Protein AF-A0A3B8L0U6-F1 (afdb_monomer)

Mean predicted aligned error: 5.36 Å

pLDDT: mean 92.76, std 7.42, range [66.38, 98.69]

Foldseek 3Di:
DVLVVVVVVQQVVQVVVVHDDDDDDPDCQFDFDDDDPVVVVVVLVVCCVVPNNVPDDDDDRDPDGDNPD

Structure (mmCIF, N/CA/C/O backbone):
data_AF-A0A3B8L0U6-F1
#
_entry.id   AF-A0A3B8L0U6-F1
#
loop_
_atom_site.group_PDB
_atom_site.id
_atom_site.type_symbol
_atom_site.label_atom_id
_atom_site.label_alt_id
_atom_site.label_comp_id
_atom_site.label_asym_id
_atom_site.label_entity_id
_atom_site.label_seq_id
_atom_site.pdbx_PDB_ins_code
_atom_site.Cartn_x
_atom_site.Cartn_y
_atom_site.Cartn_z
_atom_site.occupancy
_atom_site.B_iso_or_equiv
_atom_site.auth_seq_id
_atom_site.auth_comp_id
_atom_site.auth_asym_id
_atom_site.auth_atom_id
_atom_site.pdbx_PDB_model_num
ATOM 1 N N . TRP A 1 1 ? 7.684 3.765 -6.303 1.00 85.75 1 TRP A N 1
ATOM 2 C CA . TRP A 1 1 ? 9.040 3.176 -6.204 1.00 85.75 1 TRP A CA 1
ATOM 3 C C . TRP A 1 1 ? 9.090 1.730 -6.708 1.00 85.75 1 TRP A C 1
ATOM 5 O O . TRP A 1 1 ? 9.879 1.490 -7.610 1.00 85.75 1 TRP A O 1
ATOM 15 N N . ILE A 1 2 ? 8.263 0.786 -6.220 1.00 91.69 2 ILE A N 1
ATOM 16 C CA . ILE A 1 2 ? 8.304 -0.630 -6.673 1.00 91.69 2 ILE A CA 1
ATOM 17 C C . ILE A 1 2 ? 8.113 -0.768 -8.186 1.00 91.69 2 ILE A C 1
ATOM 19 O O . ILE A 1 2 ? 8.950 -1.373 -8.845 1.00 91.69 2 ILE A O 1
ATOM 23 N N . GLN A 1 3 ? 7.063 -0.164 -8.751 1.00 93.31 3 GLN A N 1
ATOM 24 C CA . GLN A 1 3 ? 6.820 -0.210 -10.199 1.00 93.31 3 GLN A CA 1
ATOM 25 C C . GLN A 1 3 ? 8.029 0.302 -10.997 1.00 93.31 3 GLN A C 1
ATOM 27 O O . GLN A 1 3 ? 8.466 -0.349 -11.939 1.00 93.31 3 GLN A O 1
ATOM 32 N N . GLN A 1 4 ? 8.656 1.397 -10.550 1.00 95.25 4 GLN A N 1
ATOM 33 C CA . GLN A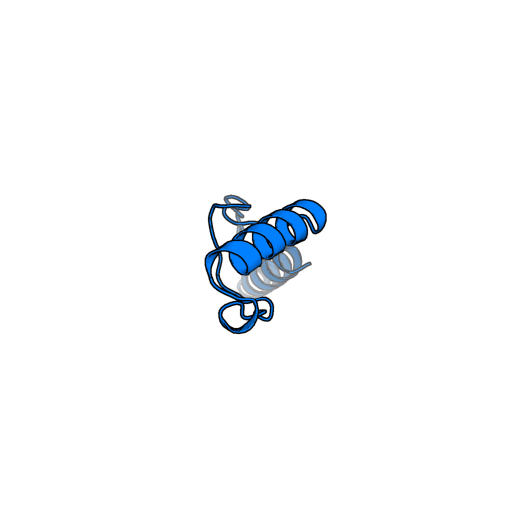 1 4 ? 9.884 1.911 -11.164 1.00 95.25 4 GLN A CA 1
ATOM 34 C C . GLN A 1 4 ? 11.032 0.897 -11.093 1.00 95.25 4 GLN A C 1
ATOM 36 O O . GLN A 1 4 ? 11.702 0.660 -12.090 1.00 95.25 4 GLN A O 1
ATOM 41 N N . ARG A 1 5 ? 11.223 0.232 -9.947 1.00 97.69 5 ARG A N 1
ATOM 42 C CA . ARG A 1 5 ? 12.239 -0.822 -9.809 1.00 97.69 5 ARG A CA 1
ATOM 43 C C . ARG A 1 5 ? 12.007 -1.978 -10.778 1.00 97.69 5 ARG A C 1
ATOM 45 O O . ARG A 1 5 ? 12.977 -2.484 -11.334 1.00 97.69 5 ARG A O 1
ATOM 52 N N . VAL A 1 6 ? 10.753 -2.376 -10.998 1.00 96.94 6 VAL A N 1
ATOM 53 C CA . VAL A 1 6 ? 10.393 -3.408 -11.983 1.00 96.94 6 VAL A CA 1
ATOM 54 C C . VAL A 1 6 ? 10.756 -2.952 -13.398 1.00 96.94 6 VAL A C 1
ATOM 56 O O . VAL A 1 6 ? 11.393 -3.712 -14.126 1.00 96.94 6 VAL A O 1
ATOM 59 N N . ILE A 1 7 ? 10.427 -1.708 -13.765 1.00 97.50 7 ILE A N 1
ATOM 60 C CA . ILE A 1 7 ? 10.791 -1.120 -15.065 1.00 97.50 7 ILE A CA 1
ATOM 61 C C . ILE A 1 7 ? 12.312 -1.130 -15.259 1.00 97.50 7 ILE A C 1
ATOM 63 O O . ILE A 1 7 ? 12.793 -1.615 -16.284 1.00 97.50 7 ILE A O 1
ATOM 67 N N . ASP A 1 8 ? 13.071 -0.634 -14.280 1.00 98.06 8 ASP A N 1
ATOM 68 C CA . ASP A 1 8 ? 14.531 -0.527 -14.368 1.00 98.06 8 ASP A CA 1
ATOM 69 C C . ASP A 1 8 ? 15.189 -1.904 -14.549 1.00 98.06 8 ASP A C 1
ATOM 71 O O . ASP A 1 8 ? 16.096 -2.066 -15.366 1.00 98.06 8 ASP A O 1
ATOM 75 N N . ILE A 1 9 ? 14.733 -2.907 -13.786 1.00 98.31 9 ILE A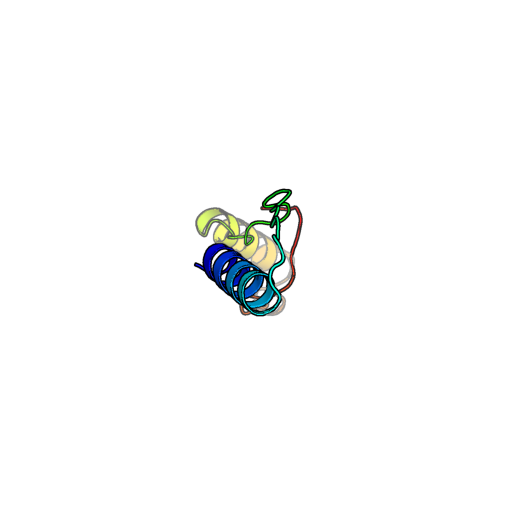 N 1
ATOM 76 C CA . ILE A 1 9 ? 15.263 -4.275 -13.850 1.00 98.31 9 ILE A CA 1
ATOM 77 C C . ILE A 1 9 ? 14.946 -4.899 -15.210 1.00 98.31 9 ILE A C 1
ATOM 79 O O . ILE A 1 9 ? 15.855 -5.400 -15.870 1.00 98.31 9 ILE A O 1
ATOM 83 N N . ALA A 1 10 ? 13.683 -4.847 -15.646 1.00 98.50 10 ALA A N 1
ATOM 84 C CA . ALA A 1 10 ? 13.265 -5.418 -16.924 1.00 98.50 10 ALA A CA 1
ATOM 85 C C . ALA A 1 10 ? 14.032 -4.787 -18.098 1.00 98.50 10 ALA A C 1
ATOM 87 O O . ALA A 1 10 ? 14.548 -5.495 -18.965 1.00 98.50 10 ALA A O 1
ATOM 88 N N . SER A 1 11 ? 14.182 -3.460 -18.075 1.00 98.19 11 SER A N 1
ATOM 89 C CA . SER A 1 11 ? 14.915 -2.701 -19.093 1.00 98.19 11 SER A CA 1
ATOM 90 C C . SER A 1 11 ? 16.404 -3.054 -19.108 1.00 98.19 11 SER A C 1
ATOM 92 O O . SER A 1 11 ? 16.976 -3.276 -20.175 1.00 98.19 11 SER A O 1
ATOM 94 N N . GLY A 1 12 ? 17.034 -3.153 -17.932 1.00 98.50 12 GLY A N 1
ATOM 95 C CA . GLY A 1 12 ? 18.445 -3.521 -17.805 1.00 98.50 12 GLY A CA 1
ATOM 96 C C . GLY A 1 12 ? 18.742 -4.927 -18.331 1.00 98.50 12 GLY A C 1
ATOM 97 O O . GLY A 1 12 ? 19.707 -5.118 -19.072 1.00 98.50 12 GLY A O 1
ATOM 98 N N . VAL A 1 13 ? 17.883 -5.902 -18.011 1.00 98.50 13 VAL A N 1
ATOM 99 C CA . VAL A 1 13 ? 18.008 -7.277 -18.519 1.00 98.50 13 VAL A CA 1
ATOM 100 C C . VAL A 1 13 ? 17.820 -7.314 -20.037 1.00 98.50 13 VAL A C 1
ATOM 102 O O . VAL A 1 13 ? 18.634 -7.914 -20.736 1.00 98.50 13 VAL A O 1
ATOM 105 N N . ALA A 1 14 ? 16.808 -6.636 -20.581 1.00 98.69 14 ALA A N 1
ATOM 106 C CA . ALA A 1 14 ? 16.586 -6.602 -22.027 1.00 98.69 14 ALA A CA 1
ATOM 107 C C . ALA A 1 14 ? 17.783 -5.998 -22.779 1.00 98.69 14 ALA A C 1
ATOM 109 O O . ALA A 1 14 ? 18.265 -6.583 -23.753 1.00 98.69 14 ALA A O 1
ATOM 110 N N . ALA A 1 15 ? 18.323 -4.883 -22.280 1.00 98.56 15 ALA A N 1
ATOM 111 C CA . ALA A 1 15 ? 19.482 -4.221 -22.868 1.00 98.56 15 ALA A CA 1
ATOM 112 C C . ALA A 1 15 ? 20.721 -5.133 -22.906 1.00 98.56 15 ALA A C 1
ATOM 114 O O . ALA A 1 15 ? 21.393 -5.207 -23.937 1.00 98.56 15 ALA A O 1
ATOM 115 N N . ALA A 1 16 ? 20.985 -5.888 -21.831 1.00 98.69 16 ALA A N 1
ATOM 116 C CA . ALA A 1 16 ? 22.105 -6.832 -21.760 1.00 98.69 16 ALA A CA 1
ATOM 117 C C . ALA A 1 16 ? 22.053 -7.917 -22.853 1.00 98.69 16 ALA A C 1
ATOM 119 O O . ALA A 1 16 ? 23.090 -8.416 -23.290 1.00 98.69 16 ALA A O 1
ATOM 120 N N . HIS A 1 17 ? 20.853 -8.245 -23.338 1.00 98.38 17 HIS A N 1
ATOM 121 C CA . HIS A 1 17 ? 20.622 -9.257 -24.368 1.00 98.38 17 HIS A CA 1
ATOM 122 C C . HIS A 1 17 ? 20.330 -8.681 -25.762 1.00 98.38 17 HIS A C 1
ATOM 124 O O . HIS A 1 17 ? 20.059 -9.450 -26.684 1.00 98.38 17 HIS A O 1
ATOM 130 N N . ARG A 1 18 ? 20.444 -7.357 -25.956 1.00 98.31 18 ARG A N 1
ATOM 131 C CA . ARG A 1 18 ? 20.069 -6.657 -27.204 1.00 98.31 18 ARG A CA 1
ATOM 132 C C . ARG A 1 18 ? 18.583 -6.824 -27.562 1.00 98.31 18 ARG A C 1
ATOM 134 O O . ARG A 1 18 ? 18.229 -6.893 -28.736 1.00 98.31 18 ARG A O 1
ATOM 141 N N . CYS A 1 19 ? 17.727 -6.873 -26.546 1.00 98.38 19 CYS A N 1
ATOM 142 C CA . CYS A 1 19 ? 16.274 -6.959 -26.662 1.00 98.38 19 CYS A CA 1
ATOM 143 C C . CYS A 1 19 ? 15.597 -5.662 -26.190 1.00 98.38 19 CYS A C 1
ATOM 145 O O . CYS A 1 19 ? 16.232 -4.780 -25.610 1.00 98.38 19 CYS A O 1
ATOM 147 N N . GLN A 1 20 ? 14.283 -5.578 -26.400 1.00 97.19 20 GLN A N 1
ATOM 148 C CA . GLN A 1 20 ? 13.403 -4.580 -25.788 1.00 97.19 20 GLN A CA 1
ATOM 149 C C . GLN A 1 20 ? 12.426 -5.274 -24.838 1.00 97.19 20 GLN A C 1
ATOM 151 O O . GLN A 1 20 ? 12.000 -6.398 -25.102 1.00 97.19 20 GLN A O 1
ATOM 156 N N . ALA A 1 21 ? 12.086 -4.602 -23.741 1.00 97.69 21 ALA A N 1
ATOM 157 C CA . ALA A 1 21 ? 11.058 -5.031 -22.804 1.00 97.69 21 ALA A CA 1
ATOM 158 C C . ALA A 1 21 ? 9.998 -3.937 -22.674 1.00 97.69 21 ALA A C 1
ATOM 160 O O . ALA A 1 21 ? 10.326 -2.752 -22.602 1.00 97.69 21 ALA A O 1
ATOM 161 N N . THR A 1 22 ? 8.741 -4.360 -22.610 1.00 97.06 22 THR A N 1
ATOM 162 C CA . THR A 1 22 ? 7.594 -3.505 -22.311 1.00 97.06 22 THR A CA 1
ATOM 163 C C . THR A 1 22 ? 7.010 -3.975 -20.987 1.00 97.06 22 THR A C 1
ATOM 165 O O . THR A 1 22 ? 6.746 -5.164 -20.820 1.00 97.06 22 THR A O 1
ATOM 168 N N . THR A 1 23 ? 6.841 -3.051 -20.045 1.00 95.19 23 THR A N 1
ATOM 169 C CA . THR A 1 23 ? 6.256 -3.328 -18.729 1.00 95.19 23 THR A CA 1
ATOM 170 C C . THR A 1 23 ? 4.938 -2.580 -18.629 1.00 95.19 23 THR A C 1
ATOM 172 O O . THR A 1 23 ? 4.918 -1.357 -18.764 1.00 95.19 23 THR A O 1
ATOM 175 N N . GLU A 1 24 ? 3.856 -3.306 -18.371 1.00 93.44 24 GLU A N 1
ATOM 176 C CA . GLU A 1 24 ? 2.513 -2.748 -18.223 1.00 93.44 24 GLU A CA 1
ATOM 177 C C . GLU A 1 24 ? 1.991 -3.032 -16.813 1.00 93.44 24 GLU A C 1
ATOM 179 O O . GLU A 1 24 ? 2.167 -4.128 -16.279 1.00 93.44 24 GLU A O 1
ATOM 184 N N . PHE A 1 25 ? 1.355 -2.031 -16.207 1.00 89.81 25 PHE A N 1
ATOM 185 C CA . PHE A 1 25 ? 0.690 -2.147 -14.912 1.00 89.81 25 PHE A CA 1
ATOM 186 C C . PHE A 1 25 ? -0.808 -1.939 -15.155 1.00 89.81 25 PHE A C 1
ATOM 188 O O . PHE A 1 25 ? -1.233 -0.787 -15.252 1.00 89.81 25 PHE A O 1
ATOM 195 N N . PRO A 1 26 ? -1.593 -3.018 -15.327 1.00 81.19 26 PRO A N 1
ATOM 196 C CA . PRO A 1 26 ? -2.986 -2.919 -15.765 1.00 81.19 26 PRO A CA 1
ATOM 197 C C . PRO A 1 26 ? -3.913 -2.187 -14.779 1.00 81.19 26 PRO A C 1
ATOM 199 O O . PRO A 1 26 ? -4.978 -1.740 -15.193 1.00 81.19 26 PRO A O 1
ATOM 202 N N . GLY A 1 27 ? -3.501 -1.982 -13.523 1.00 74.06 27 GLY A N 1
ATOM 203 C CA . GLY A 1 27 ? -4.257 -1.191 -12.554 1.00 74.06 27 GLY A CA 1
ATOM 204 C C . GLY A 1 27 ? -3.738 -1.312 -11.122 1.00 74.06 27 GLY A C 1
ATOM 205 O O . GLY A 1 27 ? -2.808 -2.072 -10.841 1.00 74.06 27 GLY A O 1
ATOM 206 N N . ASN A 1 28 ? -4.352 -0.534 -10.226 1.00 66.38 28 ASN A N 1
ATOM 207 C CA . ASN A 1 28 ? -4.327 -0.749 -8.779 1.00 66.38 28 ASN A CA 1
ATOM 208 C C . ASN A 1 28 ? -5.645 -1.427 -8.404 1.00 66.38 28 ASN A C 1
ATOM 210 O O . ASN A 1 28 ? -6.563 -0.756 -7.942 1.00 66.38 28 ASN A O 1
ATOM 214 N N . ASP A 1 29 ? -5.757 -2.729 -8.641 1.00 66.75 29 ASP A N 1
ATOM 215 C CA . ASP A 1 29 ? -7.039 -3.414 -8.425 1.00 66.75 29 ASP A CA 1
ATOM 216 C C . ASP A 1 29 ? -7.395 -3.504 -6.929 1.00 66.75 29 ASP A C 1
ATOM 218 O O . ASP A 1 29 ? -8.557 -3.668 -6.581 1.00 66.75 29 ASP A O 1
ATOM 222 N N . TYR A 1 30 ? -6.395 -3.345 -6.049 1.00 82.06 30 TYR A N 1
ATOM 223 C CA . TYR A 1 30 ? -6.527 -3.48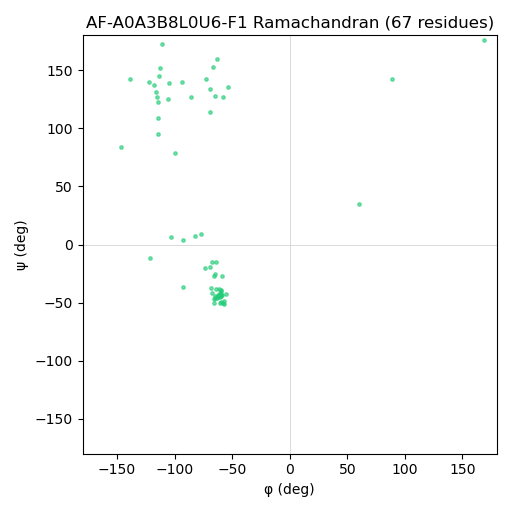4 -4.599 1.00 82.06 30 TYR A CA 1
ATOM 224 C C . TYR A 1 30 ? -5.577 -2.516 -3.871 1.00 82.06 30 TYR A C 1
ATOM 226 O O . TYR A 1 30 ? -4.446 -2.896 -3.537 1.00 82.06 30 TYR A O 1
ATOM 234 N N . PRO A 1 31 ? -5.954 -1.237 -3.666 1.00 85.81 31 PRO A N 1
ATOM 235 C CA . PRO A 1 31 ? -5.196 -0.373 -2.771 1.00 85.81 31 PRO A CA 1
ATOM 236 C C . PRO A 1 31 ? -5.240 -0.923 -1.331 1.00 85.81 31 PRO A C 1
ATOM 238 O O . PRO A 1 31 ? -6.117 -1.719 -0.999 1.00 85.81 31 PRO A O 1
ATOM 241 N N . PRO A 1 32 ? -4.300 -0.534 -0.449 1.00 89.00 32 PRO A N 1
ATOM 242 C CA . PRO A 1 32 ? -4.364 -0.942 0.949 1.00 89.00 32 PRO A CA 1
ATOM 243 C C . PRO A 1 32 ?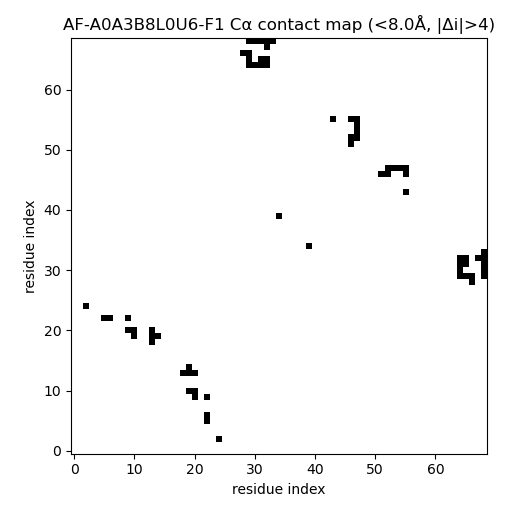 -5.682 -0.495 1.587 1.00 89.00 32 PRO A C 1
ATOM 245 O O . PRO A 1 32 ? -6.001 0.694 1.560 1.00 89.00 32 PRO A O 1
ATOM 248 N N . THR A 1 33 ? -6.413 -1.425 2.199 1.00 91.38 33 THR A N 1
ATOM 249 C CA . THR A 1 33 ? -7.612 -1.094 2.970 1.00 91.38 33 THR A CA 1
ATOM 250 C C . THR A 1 33 ? -7.212 -0.342 4.234 1.00 91.38 33 THR A C 1
ATOM 252 O O . THR A 1 33 ? -6.554 -0.889 5.120 1.00 91.38 33 THR A O 1
ATOM 255 N N . VAL A 1 34 ? -7.600 0.930 4.315 1.00 92.38 34 VAL A N 1
ATOM 256 C CA . VAL A 1 34 ? -7.361 1.783 5.483 1.00 92.38 34 VAL A CA 1
ATOM 257 C C . VAL A 1 34 ? -8.705 2.133 6.098 1.00 92.38 34 VAL A C 1
ATOM 259 O O . VAL A 1 34 ? -9.469 2.915 5.537 1.00 92.38 34 VAL A O 1
ATOM 262 N N . ASN A 1 35 ? -8.987 1.557 7.263 1.00 93.75 35 ASN A N 1
ATOM 263 C CA . ASN A 1 35 ? -10.212 1.859 7.990 1.00 93.75 35 ASN A CA 1
ATOM 264 C C . ASN A 1 35 ? -10.165 3.289 8.538 1.00 93.75 35 ASN A C 1
ATOM 266 O O . ASN A 1 35 ? -9.175 3.703 9.145 1.00 93.75 35 ASN A O 1
ATOM 270 N N . ASP A 1 36 ? -11.257 4.029 8.355 1.00 96.44 36 ASP A N 1
ATOM 271 C CA . ASP A 1 36 ? -11.441 5.327 8.997 1.00 96.44 36 ASP A CA 1
ATOM 272 C C . ASP A 1 36 ? -11.529 5.155 10.530 1.00 96.44 36 ASP A C 1
ATOM 274 O O . ASP A 1 36 ? -12.355 4.362 11.000 1.00 96.44 36 ASP A O 1
ATOM 278 N N . PRO A 1 37 ? -10.727 5.890 11.327 1.00 96.12 37 PRO A N 1
ATOM 279 C CA . PRO A 1 37 ? -10.706 5.723 12.779 1.00 96.12 37 PRO A CA 1
ATOM 280 C C . PRO A 1 37 ? -12.060 5.970 13.454 1.00 96.12 37 PRO A C 1
ATOM 282 O O . PRO A 1 37 ? -12.441 5.218 14.346 1.00 96.12 37 PRO A O 1
ATOM 285 N N . ALA A 1 38 ? -12.822 6.978 13.014 1.00 98.06 38 ALA A N 1
ATOM 286 C CA . ALA A 1 38 ? -14.113 7.297 13.628 1.00 98.06 38 ALA A CA 1
ATOM 287 C C . ALA A 1 38 ? -15.156 6.198 13.361 1.00 98.06 38 ALA A C 1
ATOM 289 O O . ALA A 1 38 ? -15.953 5.850 14.236 1.00 98.06 38 ALA A O 1
ATOM 290 N N . THR A 1 39 ? -15.128 5.626 12.159 1.00 97.38 39 THR A N 1
ATOM 291 C CA . THR A 1 39 ? -15.979 4.500 11.766 1.00 97.38 39 THR A CA 1
ATOM 292 C C . THR A 1 39 ? -15.605 3.230 12.532 1.00 97.38 39 THR A C 1
ATOM 294 O O . THR A 1 39 ? -16.499 2.526 13.011 1.00 97.38 39 THR A O 1
ATOM 297 N N . TRP A 1 40 ? -14.306 2.965 12.713 1.00 95.88 40 TRP A N 1
ATOM 298 C CA . TRP A 1 40 ? -13.822 1.863 13.549 1.00 95.88 40 TRP A CA 1
ATOM 299 C C . TRP A 1 40 ? -14.295 2.000 14.999 1.00 95.88 40 TRP A C 1
ATOM 301 O O . TRP A 1 40 ? -14.898 1.071 15.537 1.00 95.88 40 TRP A O 1
ATOM 311 N N . ASP A 1 41 ? -14.121 3.177 15.603 1.00 96.75 41 ASP A N 1
ATOM 312 C CA . ASP A 1 41 ? -14.535 3.439 16.983 1.00 96.75 41 ASP A CA 1
ATOM 313 C C . ASP A 1 41 ? -16.043 3.248 17.172 1.00 96.75 41 ASP A C 1
ATOM 315 O O . ASP A 1 41 ? -16.494 2.663 18.161 1.00 96.75 41 ASP A O 1
ATOM 319 N N . PHE A 1 42 ? -16.848 3.717 16.217 1.00 97.81 42 PHE A N 1
ATOM 320 C CA . PHE A 1 42 ? -18.293 3.511 16.244 1.00 97.81 42 PHE A CA 1
ATOM 321 C C . PHE A 1 42 ? -18.654 2.019 16.213 1.00 97.81 42 PHE A C 1
ATOM 323 O O . PHE A 1 42 ? -19.426 1.554 17.059 1.00 97.81 42 PHE A O 1
ATOM 330 N N . ALA A 1 43 ? -18.081 1.264 15.271 1.00 97.12 43 ALA A N 1
ATOM 331 C CA . ALA A 1 43 ? -18.344 -0.163 15.118 1.00 97.12 43 ALA A CA 1
ATOM 332 C C . ALA A 1 43 ? -17.903 -0.962 16.354 1.00 97.12 43 ALA A C 1
ATOM 334 O O . ALA A 1 43 ? -18.679 -1.768 16.873 1.00 97.12 43 ALA A O 1
ATOM 335 N N . ARG A 1 44 ? -16.705 -0.677 16.882 1.00 96.69 44 ARG A N 1
ATOM 336 C CA . ARG A 1 44 ? -16.158 -1.279 18.104 1.00 96.69 44 ARG A CA 1
ATOM 337 C C . ARG A 1 44 ? -17.076 -1.055 19.306 1.00 96.69 44 ARG A C 1
ATOM 339 O O . ARG A 1 44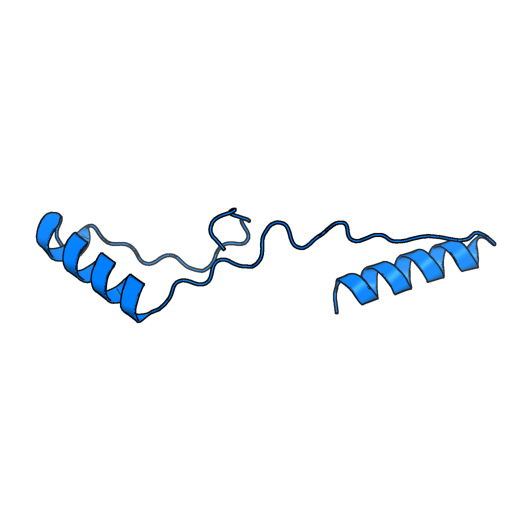 ? -17.417 -2.006 20.004 1.00 96.69 44 ARG A O 1
ATOM 346 N N . ASN A 1 45 ? -17.533 0.180 19.523 1.00 97.19 45 ASN A N 1
ATOM 347 C CA . ASN A 1 45 ? -18.427 0.509 20.638 1.00 97.19 45 ASN A CA 1
ATOM 348 C C . ASN A 1 45 ? -19.787 -0.198 20.531 1.00 97.19 45 ASN A C 1
ATOM 350 O O . ASN A 1 45 ? -20.354 -0.626 21.540 1.00 97.19 45 ASN A O 1
ATOM 354 N N . LEU A 1 46 ? -20.336 -0.315 19.318 1.00 97.88 46 LEU A N 1
ATOM 355 C CA . LEU A 1 46 ? -21.582 -1.044 19.096 1.00 97.88 46 LEU A CA 1
ATOM 356 C C . LEU A 1 46 ? -21.405 -2.542 19.376 1.00 97.88 46 LEU A C 1
ATOM 358 O O . LEU A 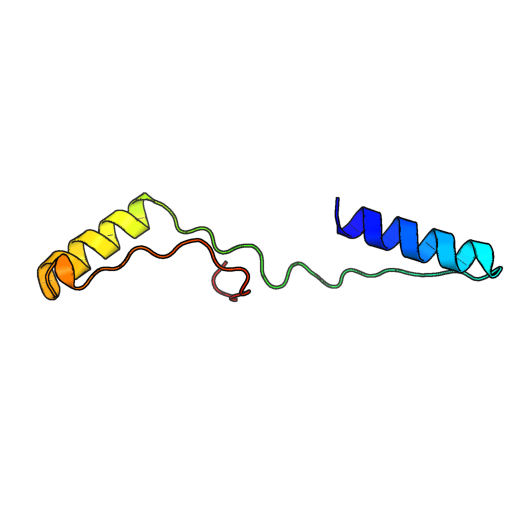1 46 ? -22.222 -3.122 20.092 1.00 97.88 46 LEU A O 1
ATOM 362 N N . ALA A 1 47 ? -20.332 -3.143 18.858 1.00 97.44 47 ALA A N 1
ATOM 363 C CA . ALA A 1 47 ? -20.007 -4.548 19.082 1.00 97.44 47 ALA A CA 1
ATOM 364 C C . ALA A 1 47 ? -19.810 -4.855 20.575 1.00 97.44 47 ALA A C 1
ATOM 366 O O . ALA A 1 47 ? -20.409 -5.805 21.078 1.00 97.44 47 ALA A O 1
ATOM 367 N N . GLY A 1 48 ? -19.081 -4.005 21.306 1.00 97.62 48 GLY A N 1
ATOM 368 C CA . GLY A 1 48 ? -18.823 -4.182 22.740 1.00 97.62 48 GLY A CA 1
ATOM 369 C C . GLY A 1 48 ? -20.104 -4.167 23.573 1.00 97.62 48 GLY A C 1
ATOM 370 O O . GLY A 1 48 ? -20.304 -5.001 24.452 1.00 97.62 48 GLY A O 1
ATOM 371 N N . ARG A 1 49 ? -21.063 -3.301 23.219 1.00 97.75 49 ARG A N 1
ATOM 372 C CA . ARG A 1 49 ? -22.392 -3.274 23.855 1.00 97.75 49 ARG A CA 1
ATOM 373 C C . ARG A 1 49 ? -23.231 -4.526 23.598 1.00 97.75 49 ARG A C 1
ATOM 375 O O . ARG A 1 49 ? -24.134 -4.805 24.384 1.00 97.75 49 ARG A O 1
ATOM 382 N N . MET A 1 50 ? -23.007 -5.213 22.481 1.00 97.88 50 MET A N 1
ATOM 383 C CA . MET A 1 50 ? -23.793 -6.381 22.074 1.00 97.88 50 MET A CA 1
ATOM 384 C C . MET A 1 50 ? -23.179 -7.698 22.550 1.00 97.88 50 MET A C 1
ATOM 386 O O . MET A 1 50 ? -23.923 -8.615 22.890 1.00 97.88 50 MET A O 1
ATOM 390 N N . LEU A 1 51 ? -21.849 -7.792 22.545 1.00 97.12 51 LEU A N 1
ATOM 391 C CA . LEU A 1 51 ? -21.109 -9.046 22.705 1.00 97.12 51 LEU A CA 1
ATOM 392 C C . LEU A 1 51 ? -20.155 -9.053 23.911 1.00 97.12 51 LEU A C 1
ATOM 394 O O . LEU A 1 51 ? -19.687 -10.127 24.274 1.00 97.12 51 LEU A O 1
ATOM 398 N N . GLY A 1 52 ? -19.901 -7.899 24.538 1.00 97.25 52 GLY A N 1
ATOM 399 C CA . GLY A 1 52 ? -18.853 -7.722 25.547 1.00 97.25 52 GLY A CA 1
ATOM 400 C C . GLY A 1 52 ? -17.516 -7.320 24.918 1.00 97.25 52 GLY A C 1
ATOM 401 O O . GLY A 1 52 ? -17.162 -7.782 23.832 1.00 97.25 52 GLY A O 1
ATOM 402 N N . ASP A 1 53 ? -16.766 -6.444 25.590 1.00 95.69 53 ASP A N 1
ATOM 403 C CA . ASP A 1 53 ? -15.474 -5.945 25.093 1.00 95.69 53 ASP A CA 1
ATOM 404 C C . ASP A 1 53 ? -14.417 -7.061 25.004 1.00 95.69 53 ASP A C 1
ATOM 406 O O . ASP A 1 53 ? -13.501 -6.989 24.190 1.00 95.69 53 ASP A O 1
ATOM 410 N N . GLU A 1 54 ? -14.556 -8.123 25.801 1.00 96.62 54 GLU A N 1
ATOM 411 C CA . GLU A 1 54 ? -13.694 -9.307 25.788 1.00 96.62 54 GLU A CA 1
ATOM 412 C C . GLU A 1 54 ? -13.815 -10.157 24.514 1.00 96.62 54 GLU A C 1
ATOM 414 O O . GLU A 1 54 ? -12.974 -11.024 24.282 1.00 96.62 54 GLU A O 1
ATOM 419 N N . GLN A 1 55 ? -14.860 -9.936 23.708 1.00 96.06 55 GLN A N 1
ATOM 420 C CA . GLN A 1 55 ? -15.057 -10.601 22.416 1.00 96.06 55 GLN A CA 1
ATOM 421 C C . GLN A 1 55 ? -14.479 -9.797 21.239 1.00 96.06 55 GLN A C 1
ATOM 423 O O . GLN A 1 55 ? -14.656 -10.194 20.087 1.00 96.06 55 GLN A O 1
ATOM 428 N N . ILE A 1 56 ? -13.808 -8.669 21.500 1.00 95.50 56 ILE A N 1
ATOM 429 C CA . ILE A 1 56 ? -13.192 -7.821 20.473 1.00 95.50 56 ILE A CA 1
ATOM 430 C C . ILE A 1 56 ? -11.674 -8.002 20.500 1.00 95.50 56 ILE A C 1
ATOM 432 O O . ILE A 1 56 ? -11.029 -7.773 21.522 1.00 95.50 56 ILE A O 1
ATOM 436 N N . GLU A 1 57 ? -11.097 -8.350 19.350 1.00 94.94 57 GLU A N 1
ATOM 437 C CA . GLU A 1 57 ? -9.652 -8.483 19.158 1.00 94.94 57 GLU A CA 1
ATOM 438 C C . GLU A 1 57 ? -9.143 -7.451 18.142 1.00 94.94 57 GLU A C 1
ATOM 440 O O . GLU A 1 57 ? -9.699 -7.302 17.054 1.00 94.94 57 GLU A O 1
ATOM 445 N N . GLU A 1 58 ? -8.070 -6.747 18.503 1.00 93.19 58 GLU A N 1
ATOM 446 C CA . GLU A 1 58 ? -7.348 -5.851 17.597 1.00 93.19 58 GLU A CA 1
ATOM 447 C C . GLU A 1 58 ? -6.320 -6.653 16.796 1.00 93.19 58 GLU A C 1
ATOM 449 O O . GLU A 1 58 ? -5.471 -7.346 17.362 1.00 93.19 58 GLU A O 1
ATOM 454 N N . LEU A 1 59 ? -6.368 -6.527 15.472 1.00 91.81 59 LEU A N 1
ATOM 455 C CA . LEU A 1 59 ? -5.467 -7.226 14.562 1.00 91.81 59 LEU A CA 1
ATOM 456 C C . LEU A 1 59 ? -4.419 -6.266 14.001 1.00 91.81 59 LEU A C 1
ATOM 458 O O . LEU A 1 59 ? -4.714 -5.136 13.611 1.00 91.81 59 LEU A O 1
ATOM 462 N N . ALA A 1 60 ? -3.176 -6.738 13.915 1.00 92.50 60 ALA A N 1
ATOM 463 C CA . ALA A 1 60 ? -2.137 -6.016 13.191 1.00 92.50 60 A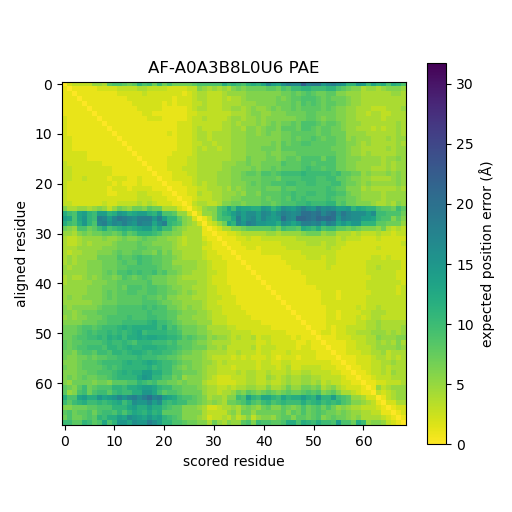LA A CA 1
ATOM 464 C C . ALA A 1 60 ? -2.455 -5.982 11.680 1.00 92.50 60 ALA A C 1
ATOM 466 O O . ALA A 1 60 ? -3.082 -6.916 11.171 1.00 92.50 60 ALA A O 1
ATOM 467 N N . PRO A 1 61 ? -1.986 -4.960 10.937 1.00 92.12 61 PRO A N 1
ATOM 468 C CA . PRO A 1 61 ? -2.143 -4.916 9.486 1.00 92.12 61 PRO A CA 1
ATOM 469 C C . PRO A 1 61 ? -1.610 -6.186 8.809 1.00 92.12 61 PRO A C 1
ATOM 471 O O . PRO A 1 61 ? -0.515 -6.657 9.127 1.00 92.12 61 PRO A O 1
ATOM 474 N N . VAL A 1 62 ? -2.370 -6.718 7.851 1.00 90.81 62 VAL A N 1
ATOM 475 C CA . VAL A 1 62 ? -2.030 -7.935 7.100 1.00 90.81 62 VAL A CA 1
ATOM 476 C C . VAL A 1 62 ? -1.747 -7.620 5.632 1.00 90.81 62 VAL A C 1
ATOM 478 O O . VAL A 1 62 ? -2.270 -6.661 5.077 1.00 90.81 62 VAL A O 1
ATOM 481 N N . MET A 1 63 ? -0.914 -8.443 4.989 1.00 84.38 63 MET A N 1
ATOM 482 C CA . MET A 1 63 ? -0.489 -8.264 3.589 1.00 84.38 63 MET A CA 1
ATOM 483 C C . MET A 1 63 ? -1.502 -8.791 2.549 1.00 84.38 63 MET A C 1
ATOM 485 O O . MET A 1 63 ? -1.170 -8.862 1.367 1.00 84.38 63 MET A O 1
ATOM 489 N N . GLY A 1 64 ? -2.699 -9.214 2.972 1.00 82.06 64 GLY A N 1
ATOM 490 C CA . GLY A 1 64 ? -3.765 -9.646 2.061 1.00 82.06 64 GLY A CA 1
ATOM 491 C C . GLY A 1 64 ? -4.384 -8.457 1.321 1.00 82.06 64 GLY A C 1
ATOM 492 O O . GLY A 1 64 ? -4.519 -7.385 1.901 1.00 82.06 64 GLY A O 1
ATOM 493 N N . GLY A 1 65 ? -4.729 -8.642 0.044 1.00 81.19 65 GLY A N 1
ATOM 494 C CA . GLY A 1 65 ? -5.506 -7.666 -0.728 1.00 81.19 65 GLY A CA 1
ATOM 495 C C . GLY A 1 65 ? -6.998 -7.986 -0.660 1.00 81.19 65 GLY A C 1
ATOM 496 O O . GLY A 1 65 ? -7.356 -9.159 -0.732 1.00 81.19 65 GLY A O 1
ATOM 497 N N . GLU A 1 66 ? -7.834 -6.956 -0.540 1.00 79.69 66 GLU A N 1
ATOM 498 C CA . GLU A 1 66 ? -9.298 -7.038 -0.432 1.00 79.69 66 GLU A CA 1
ATOM 499 C C . GLU A 1 66 ? -9.929 -5.920 -1.283 1.00 79.69 66 GLU A C 1
ATOM 501 O O . GLU A 1 66 ? -9.375 -4.819 -1.328 1.00 79.69 66 GLU A O 1
ATOM 506 N N . ASP A 1 67 ? -11.060 -6.162 -1.964 1.00 85.38 67 ASP A N 1
ATOM 507 C CA . ASP A 1 67 ? -11.717 -5.181 -2.866 1.00 85.38 67 ASP A CA 1
ATOM 508 C C . ASP A 1 67 ? -12.505 -4.076 -2.138 1.00 85.38 67 ASP A C 1
ATOM 510 O O . ASP A 1 67 ? -13.219 -3.297 -2.768 1.00 85.38 67 ASP A O 1
ATOM 514 N N . PHE A 1 68 ? -12.376 -3.984 -0.815 1.00 82.50 68 PHE A N 1
ATOM 515 C CA . PHE A 1 68 ? -13.093 -3.009 0.008 1.00 82.50 68 PHE A CA 1
ATOM 516 C C . PHE A 1 68 ? -12.560 -1.570 -0.121 1.00 82.50 68 PHE A C 1
ATOM 518 O O . PHE A 1 68 ? -13.241 -0.625 0.282 1.00 82.50 68 PHE A O 1
ATOM 525 N N . ALA A 1 69 ? -11.319 -1.418 -0.592 1.00 81.06 69 ALA A N 1
ATOM 526 C CA . ALA A 1 69 ? -10.548 -0.176 -0.534 1.00 81.06 69 ALA A CA 1
ATOM 527 C C . ALA A 1 69 ? -10.911 0.862 -1.611 1.00 81.06 69 ALA A C 1
ATOM 529 O O . ALA A 1 69 ? -11.296 0.475 -2.736 1.00 81.06 69 ALA A O 1
#

Radius of gyration: 21.34 Å; Cα contacts (8 Å, |Δi|>4): 35; chains: 1; bounding box: 46×18×53 Å

Secondary structure (DSSP, 8-state):
-HHHHHHHHHHHHHHHTT----------SS------HHHHHHHHHHHHHHH-GGG-------S---TT-

Sequence (69 aa):
WIQQRVIDIASGVAAAHRCQATTEFPGNDYPPTVNDPATWDFARNLAGRMLGDEQIEELAPVMGGEDFA

Solvent-accessible surface area (backbone ato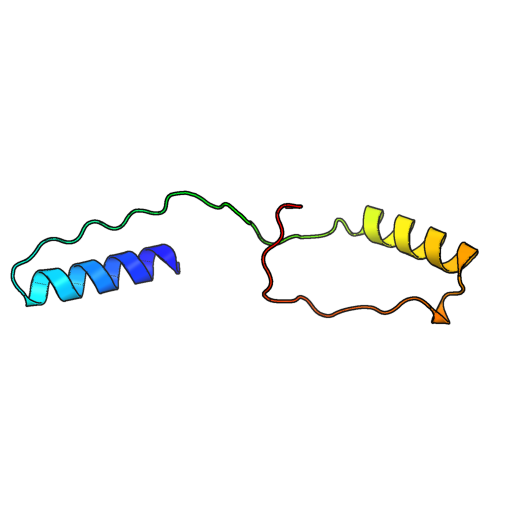ms only — not comparable to full-atom values): 4597 Å² total; per-residue (Å²): 108,70,71,56,52,52,48,54,50,47,43,52,56,20,52,77,70,78,49,84,65,86,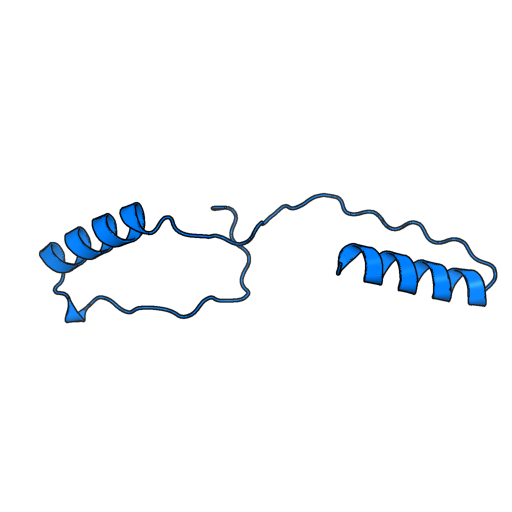84,83,79,96,67,79,84,50,50,83,71,75,79,56,67,70,60,49,53,53,52,52,56,54,46,27,77,74,67,39,64,89,73,63,80,92,77,78,92,70,93,73,77,51,82,86,84